Protein AF-A0A2I0TWF8-F1 (afdb_monomer_lite)

Foldseek 3Di:
DDDDDDFPPPDDDPDDDDDPDDPPPPPDDPPWDWDWDWPDDDPVDDIDTDQADPVRHNPV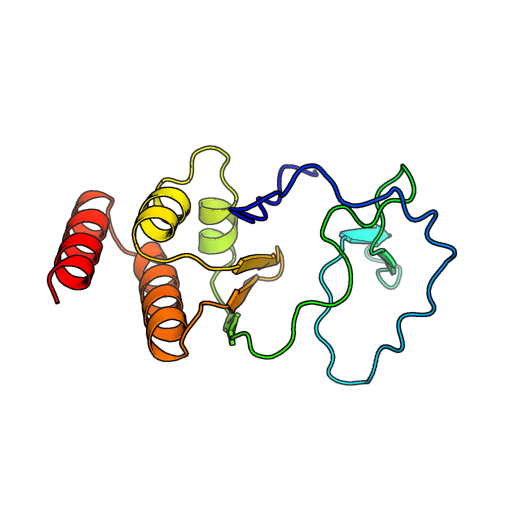TTTDDPPWDKDFADLVLLVLCRPPPNVLVVLLCVQFDKTWDGDNRRMIIIGGPDPVSRVLSVVLSRCVVPDDPVRSVVSSVVVSPD

pLDDT: mean 77.28, std 19.95, range [27.94, 94.31]

Radius of gyration: 17.05 Å; chains: 1; bounding box: 42×40×47 Å

Structure (mmCIF, N/CA/C/O backbone):
data_AF-A0A2I0TWF8-F1
#
_entry.id   AF-A0A2I0TWF8-F1
#
loop_
_atom_site.group_PDB
_atom_site.id
_atom_site.type_symbol
_atom_site.label_atom_id
_atom_site.label_alt_id
_atom_site.label_comp_id
_atom_site.label_asym_id
_atom_site.label_entity_id
_atom_site.label_seq_id
_atom_site.pdbx_PDB_ins_code
_atom_site.Cartn_x
_atom_site.Cartn_y
_atom_site.Cartn_z
_atom_site.occupancy
_atom_site.B_iso_or_equiv
_atom_site.auth_seq_id
_atom_site.auth_comp_id
_atom_site.auth_asym_id
_atom_site.auth_atom_id
_atom_site.pdbx_PDB_model_num
ATOM 1 N N . MET A 1 1 ? 14.240 6.436 -10.608 1.00 27.94 1 MET A N 1
ATOM 2 C CA . MET A 1 1 ? 12.998 7.103 -10.152 1.00 27.94 1 MET A CA 1
ATOM 3 C C . MET A 1 1 ? 12.548 6.470 -8.827 1.00 27.94 1 MET A C 1
ATOM 5 O O . MET A 1 1 ? 11.469 5.909 -8.738 1.00 27.94 1 MET A O 1
ATOM 9 N N . LEU A 1 2 ? 13.412 6.517 -7.804 1.00 32.84 2 LEU A N 1
ATOM 10 C CA . LEU A 1 2 ? 13.161 5.952 -6.473 1.00 32.84 2 LEU A CA 1
ATOM 11 C C . LEU A 1 2 ? 12.978 7.109 -5.501 1.00 32.84 2 LEU A C 1
ATOM 13 O O . LEU A 1 2 ? 13.949 7.808 -5.215 1.00 32.84 2 LEU A O 1
ATOM 17 N N . LYS A 1 3 ? 11.768 7.323 -4.985 1.00 28.75 3 LYS A N 1
ATOM 18 C CA . LYS A 1 3 ? 11.587 8.154 -3.793 1.00 28.75 3 LYS A CA 1
ATOM 19 C C . LYS A 1 3 ? 10.505 7.557 -2.893 1.00 28.75 3 LYS A C 1
ATOM 21 O O . LYS A 1 3 ? 9.326 7.660 -3.188 1.00 28.75 3 LYS A O 1
ATOM 26 N N . HIS A 1 4 ? 10.996 7.028 -1.772 1.00 32.69 4 HIS A N 1
ATOM 27 C CA . HIS A 1 4 ? 10.363 6.966 -0.455 1.00 32.69 4 HIS A CA 1
ATOM 28 C C . HIS A 1 4 ? 9.168 6.023 -0.274 1.00 32.69 4 HIS A C 1
ATOM 30 O O . HIS A 1 4 ? 8.012 6.414 -0.383 1.00 32.69 4 HIS A O 1
ATOM 36 N N . LEU A 1 5 ? 9.475 4.808 0.182 1.00 37.53 5 LEU A N 1
ATOM 37 C CA . LEU A 1 5 ? 8.578 4.026 1.025 1.00 37.53 5 LEU A CA 1
ATOM 38 C C . LEU A 1 5 ? 8.669 4.554 2.467 1.00 37.53 5 LEU A C 1
ATOM 40 O O . LEU A 1 5 ? 9.753 4.579 3.051 1.00 37.53 5 LEU A O 1
ATOM 44 N N . ARG A 1 6 ? 7.544 4.967 3.059 1.00 36.16 6 ARG A N 1
ATOM 45 C CA . ARG A 1 6 ? 7.424 5.117 4.517 1.00 36.16 6 ARG A CA 1
ATOM 46 C C . ARG A 1 6 ? 6.845 3.822 5.082 1.00 36.16 6 ARG A C 1
ATOM 48 O O . ARG A 1 6 ? 5.634 3.650 5.058 1.00 36.16 6 ARG A O 1
ATOM 55 N N . LEU A 1 7 ? 7.686 2.954 5.644 1.00 38.06 7 LEU A N 1
ATOM 56 C CA . LEU A 1 7 ? 7.224 2.062 6.710 1.00 38.06 7 LEU A CA 1
ATOM 57 C C . LEU A 1 7 ? 7.074 2.928 7.970 1.00 38.06 7 LEU A C 1
ATOM 59 O O . LEU A 1 7 ? 8.073 3.296 8.592 1.00 38.06 7 LEU A O 1
ATOM 63 N N . LEU A 1 8 ? 5.848 3.296 8.346 1.00 34.81 8 LEU A N 1
ATOM 64 C CA . LEU A 1 8 ? 5.579 3.878 9.665 1.00 34.81 8 LEU A CA 1
ATOM 65 C C . LEU A 1 8 ? 5.533 2.752 10.705 1.00 34.81 8 LEU A C 1
ATOM 67 O O . LEU A 1 8 ? 4.486 2.406 11.225 1.00 34.81 8 LEU A O 1
ATOM 71 N N . SER A 1 9 ? 6.691 2.167 11.008 1.00 33.25 9 SER A N 1
ATOM 72 C CA . SER A 1 9 ? 6.851 1.323 12.193 1.00 33.25 9 SER A CA 1
ATOM 73 C C . SER A 1 9 ? 7.068 2.244 13.395 1.00 33.25 9 SER A C 1
ATOM 75 O O . SER A 1 9 ? 8.205 2.605 13.710 1.00 33.25 9 SER A O 1
ATOM 77 N N . THR A 1 10 ? 6.001 2.673 14.068 1.00 35.47 10 THR A N 1
ATOM 78 C CA . THR A 1 10 ? 6.135 3.343 15.369 1.00 35.47 10 THR A CA 1
ATOM 79 C C . THR A 1 10 ? 6.547 2.318 16.422 1.00 35.47 10 THR A C 1
ATOM 81 O O . THR A 1 10 ? 5.738 1.493 16.833 1.00 35.47 10 THR A O 1
ATOM 84 N N . GLY A 1 11 ? 7.815 2.381 16.842 1.00 37.38 11 GLY A N 1
ATOM 85 C CA . GLY A 1 11 ? 8.346 1.655 18.000 1.00 37.38 11 GLY A CA 1
ATOM 86 C C . GLY A 1 11 ? 9.692 0.974 17.745 1.00 37.38 11 GLY A C 1
ATOM 87 O O . GLY A 1 11 ? 9.749 -0.240 17.588 1.00 37.38 11 GLY A O 1
ATOM 88 N N . ARG A 1 12 ? 10.802 1.731 17.727 1.00 37.72 12 ARG A N 1
ATOM 89 C CA . ARG A 1 12 ? 12.150 1.139 17.844 1.00 37.72 12 ARG A CA 1
ATOM 90 C C . ARG A 1 12 ? 12.560 1.091 19.312 1.00 37.72 12 ARG A C 1
ATOM 92 O O . ARG A 1 12 ? 12.745 2.135 19.927 1.00 37.72 12 ARG A O 1
ATOM 99 N N . ASN A 1 13 ? 12.760 -0.116 19.832 1.00 38.38 13 ASN A N 1
ATOM 100 C CA . ASN A 1 13 ? 13.520 -0.364 21.053 1.00 38.38 13 ASN A CA 1
ATOM 101 C C . ASN A 1 13 ? 15.030 -0.368 20.694 1.00 38.38 13 ASN A C 1
ATOM 103 O O . ASN A 1 13 ? 15.430 -1.166 19.842 1.00 38.38 13 ASN A O 1
ATOM 107 N N . PRO A 1 14 ? 15.874 0.517 21.259 1.00 36.03 14 PRO A N 1
ATOM 108 C CA . PRO A 1 14 ? 17.245 0.750 20.781 1.00 36.03 14 PRO A CA 1
ATOM 109 C C . PRO A 1 14 ? 18.301 -0.312 21.161 1.00 36.03 14 PRO A C 1
ATOM 111 O O . PRO A 1 14 ? 19.486 -0.072 20.947 1.00 36.03 14 PRO A O 1
ATOM 114 N N . LEU A 1 15 ? 17.919 -1.488 21.678 1.00 38.38 15 LEU A N 1
ATOM 115 C CA . LEU A 1 15 ? 18.864 -2.481 22.227 1.00 38.38 15 LEU A CA 1
ATOM 116 C C . LEU A 1 15 ? 18.890 -3.857 21.526 1.00 38.38 15 LEU A C 1
ATOM 118 O O . LEU A 1 15 ? 19.400 -4.821 22.091 1.00 38.38 15 LEU A O 1
ATOM 122 N N . ALA A 1 16 ? 18.392 -3.993 20.293 1.00 40.34 16 ALA A N 1
ATOM 123 C CA . ALA A 1 16 ? 18.504 -5.270 19.576 1.00 40.34 16 ALA A CA 1
ATOM 124 C C . ALA A 1 16 ? 19.922 -5.473 18.978 1.00 40.34 16 ALA A C 1
ATOM 126 O O . ALA A 1 16 ? 20.423 -4.585 18.280 1.00 40.34 16 ALA A O 1
ATOM 127 N N . PRO A 1 17 ? 20.584 -6.625 19.212 1.00 35.16 17 PRO A N 1
ATOM 128 C CA . PRO A 1 17 ? 21.956 -6.866 18.771 1.00 35.16 17 PRO A CA 1
ATOM 129 C C . PRO A 1 17 ? 22.063 -6.971 17.242 1.00 35.16 17 PRO A C 1
ATOM 131 O O . PRO A 1 17 ? 21.178 -7.505 16.570 1.00 35.16 17 PRO A O 1
ATOM 134 N N . ARG A 1 18 ? 23.189 -6.485 16.697 1.00 40.88 18 ARG A N 1
ATOM 135 C CA . ARG A 1 18 ? 23.564 -6.578 15.276 1.00 40.88 18 ARG A CA 1
ATOM 136 C C . ARG A 1 18 ? 23.670 -8.046 14.850 1.00 40.88 18 ARG A C 1
ATOM 138 O O . ARG A 1 18 ? 24.721 -8.661 15.005 1.00 40.88 18 ARG A O 1
ATOM 145 N N . ARG A 1 19 ? 22.606 -8.611 14.278 1.00 37.06 19 ARG A N 1
ATOM 146 C CA . ARG A 1 19 ? 22.703 -9.880 13.550 1.00 37.06 19 ARG A CA 1
ATOM 147 C C . ARG A 1 19 ? 23.339 -9.608 12.188 1.00 37.06 19 ARG A C 1
ATOM 149 O O . ARG A 1 19 ? 22.709 -9.009 11.322 1.00 37.06 19 ARG A O 1
ATOM 156 N N . GLN A 1 20 ? 24.585 -10.049 12.017 1.00 34.47 20 GLN A N 1
ATOM 157 C CA . GLN A 1 20 ? 25.111 -10.412 10.702 1.00 34.47 20 GLN A CA 1
ATOM 158 C C . GLN A 1 20 ? 24.145 -11.449 10.117 1.00 34.47 20 GLN A C 1
ATOM 160 O O . GLN A 1 20 ? 24.106 -12.589 10.573 1.00 34.47 20 GLN A O 1
ATOM 165 N N . GLN A 1 21 ? 23.292 -11.031 9.186 1.00 38.94 21 GLN A N 1
ATOM 166 C CA . GLN A 1 21 ? 22.448 -11.952 8.440 1.00 38.94 21 GLN A CA 1
ATOM 167 C C . GLN A 1 21 ? 23.289 -12.498 7.288 1.00 38.94 21 GLN A C 1
ATOM 169 O O . GLN A 1 21 ? 23.508 -11.832 6.280 1.00 38.94 21 GLN A O 1
ATOM 174 N N . THR A 1 22 ? 23.770 -13.728 7.466 1.00 32.06 22 THR A N 1
ATOM 175 C CA . THR A 1 22 ? 23.926 -14.691 6.370 1.00 32.06 22 THR A CA 1
ATOM 176 C C . THR A 1 22 ? 22.666 -14.669 5.490 1.00 32.06 22 THR A C 1
ATOM 178 O O . THR A 1 22 ? 21.601 -14.299 5.999 1.00 32.06 22 THR A O 1
ATOM 181 N N . PRO A 1 23 ? 22.730 -15.033 4.193 1.00 36.47 23 PRO A N 1
ATOM 182 C CA . PRO A 1 23 ? 21.537 -15.099 3.360 1.00 36.47 23 PRO A CA 1
ATOM 183 C C . PRO A 1 23 ? 20.633 -16.180 3.950 1.00 36.47 23 PRO A C 1
ATOM 185 O O . PRO A 1 23 ? 20.807 -17.371 3.704 1.00 36.47 23 PRO A O 1
ATOM 188 N N . ALA A 1 24 ? 19.707 -15.770 4.813 1.00 42.56 24 ALA A N 1
ATOM 189 C CA . ALA A 1 24 ? 18.637 -16.622 5.260 1.00 42.56 24 ALA A CA 1
ATOM 190 C C . ALA A 1 24 ? 17.884 -16.976 3.984 1.00 42.56 24 ALA A C 1
ATOM 192 O O . ALA A 1 24 ? 17.298 -16.097 3.353 1.00 42.56 24 ALA A O 1
ATOM 193 N N . GLN A 1 25 ? 17.960 -18.241 3.572 1.00 41.19 25 GLN A N 1
ATOM 194 C CA . GLN A 1 25 ? 16.988 -18.824 2.662 1.00 41.19 25 GLN A CA 1
ATOM 195 C C . GLN A 1 25 ? 15.632 -18.654 3.348 1.00 41.19 25 GLN A C 1
ATOM 197 O O . GLN A 1 25 ? 15.213 -19.472 4.162 1.00 41.19 25 GLN A O 1
ATOM 202 N N . THR A 1 26 ? 14.989 -17.513 3.121 1.00 56.66 26 THR A N 1
ATOM 203 C CA . THR A 1 26 ? 13.608 -17.291 3.513 1.00 56.66 26 THR A CA 1
ATOM 204 C C . THR A 1 26 ? 12.814 -18.324 2.740 1.00 56.66 26 THR A C 1
ATOM 206 O O . THR A 1 26 ? 12.758 -18.247 1.514 1.00 56.66 26 THR A O 1
ATOM 209 N N . ALA A 1 27 ? 12.292 -19.332 3.438 1.00 64.44 27 ALA A N 1
ATOM 210 C CA . ALA A 1 27 ? 11.438 -20.355 2.856 1.00 64.44 27 ALA A CA 1
ATOM 211 C C . ALA A 1 27 ? 10.141 -19.688 2.385 1.00 64.44 27 ALA A C 1
ATOM 213 O O . ALA A 1 27 ? 9.169 -19.599 3.128 1.00 64.44 27 ALA A O 1
ATOM 214 N N . GLN A 1 28 ? 10.185 -19.143 1.174 1.00 71.88 28 GLN A N 1
ATOM 215 C CA . GLN A 1 28 ? 9.045 -18.569 0.490 1.00 71.88 28 GLN A CA 1
ATOM 216 C C . GLN A 1 28 ? 8.198 -19.709 -0.060 1.00 71.88 28 GLN A C 1
ATOM 218 O O . GLN A 1 28 ? 8.715 -20.626 -0.699 1.00 71.88 28 GLN A O 1
ATOM 223 N N . GLN A 1 29 ? 6.895 -19.614 0.158 1.00 84.31 29 GLN A N 1
ATOM 224 C CA . GLN A 1 29 ? 5.919 -20.540 -0.382 1.00 84.31 29 GLN A CA 1
ATOM 225 C C . GLN A 1 29 ? 5.103 -19.881 -1.492 1.00 84.31 29 GLN A C 1
ATOM 227 O O . GLN A 1 29 ? 4.972 -18.655 -1.589 1.00 84.31 29 GLN A O 1
ATOM 232 N N . VAL A 1 30 ? 4.533 -20.715 -2.358 1.00 84.56 30 VAL A N 1
ATOM 233 C CA . VAL A 1 30 ? 3.564 -20.247 -3.350 1.00 84.56 30 VAL A CA 1
ATOM 234 C C . VAL A 1 30 ? 2.361 -19.662 -2.610 1.00 84.56 30 VAL A C 1
ATOM 236 O O . VAL A 1 30 ? 1.748 -20.336 -1.787 1.00 84.56 30 VAL A O 1
ATOM 239 N N . GLY A 1 31 ? 2.028 -18.407 -2.918 1.00 84.81 31 GLY A N 1
ATOM 240 C CA . GLY A 1 31 ? 0.955 -17.657 -2.258 1.00 84.81 31 GLY A CA 1
ATOM 241 C C . GLY A 1 31 ? 1.446 -16.560 -1.311 1.00 84.81 31 GLY A C 1
ATOM 242 O O . GLY A 1 31 ? 0.652 -15.695 -0.943 1.00 84.81 31 GLY A O 1
ATOM 243 N N . ASP A 1 32 ? 2.739 -16.536 -0.981 1.00 87.69 32 ASP A N 1
ATOM 244 C CA . ASP A 1 32 ? 3.308 -15.482 -0.145 1.00 87.69 32 ASP A CA 1
ATOM 245 C C . ASP A 1 32 ? 3.321 -14.117 -0.847 1.00 87.69 32 ASP A C 1
ATOM 247 O O . ASP A 1 32 ? 3.507 -13.994 -2.063 1.00 87.69 32 ASP A O 1
ATOM 251 N N . LEU A 1 33 ? 3.165 -13.062 -0.047 1.00 88.56 33 LEU A N 1
ATOM 252 C CA . LEU A 1 33 ? 3.259 -11.682 -0.504 1.00 88.56 33 LEU A CA 1
ATOM 253 C C . LEU A 1 33 ? 4.673 -11.147 -0.307 1.00 88.56 33 LEU A C 1
ATOM 255 O O . LEU A 1 33 ? 5.249 -11.259 0.773 1.00 88.56 33 LEU A O 1
ATOM 259 N N . ILE A 1 34 ? 5.210 -10.509 -1.345 1.00 89.75 34 ILE A N 1
ATOM 260 C CA . ILE A 1 34 ? 6.562 -9.950 -1.336 1.00 89.75 34 ILE A CA 1
ATOM 261 C C . ILE A 1 34 ? 6.522 -8.471 -1.665 1.00 89.75 34 ILE A C 1
ATOM 263 O O . ILE A 1 34 ? 5.875 -8.036 -2.620 1.00 89.75 34 ILE A O 1
ATOM 267 N N . TYR A 1 35 ? 7.275 -7.711 -0.880 1.00 90.06 35 TYR A N 1
ATOM 268 C CA . TYR A 1 35 ? 7.600 -6.330 -1.157 1.00 90.06 35 TYR A CA 1
ATOM 269 C C . TYR A 1 35 ? 9.053 -6.228 -1.625 1.00 90.06 35 TYR A C 1
ATOM 271 O O . TYR A 1 35 ? 9.976 -6.635 -0.925 1.00 90.06 35 TYR A O 1
ATOM 279 N N . GLY A 1 36 ? 9.263 -5.667 -2.812 1.00 90.06 36 GLY A N 1
ATOM 280 C CA . GLY A 1 36 ? 10.586 -5.530 -3.407 1.00 90.06 36 GLY A CA 1
ATOM 281 C C . GLY A 1 36 ? 10.606 -4.477 -4.505 1.00 90.06 36 GLY A C 1
ATOM 282 O O . GLY A 1 36 ? 9.591 -3.842 -4.807 1.00 90.06 36 GLY A O 1
ATOM 283 N N . GLN A 1 37 ? 11.777 -4.301 -5.104 1.00 89.19 37 GLN A N 1
ATOM 284 C CA . GLN A 1 37 ? 12.004 -3.366 -6.201 1.00 89.19 37 GLN A CA 1
ATOM 285 C C . GLN A 1 37 ? 12.465 -4.111 -7.449 1.00 89.19 37 GLN A C 1
ATOM 287 O O . GLN A 1 37 ? 13.131 -5.139 -7.353 1.00 89.19 37 GLN A O 1
ATOM 292 N N . PHE A 1 38 ? 12.141 -3.581 -8.625 1.00 87.81 38 PHE A N 1
ATOM 293 C CA . PHE A 1 38 ? 12.683 -4.122 -9.866 1.00 87.81 38 PHE A CA 1
ATOM 294 C C . PHE A 1 38 ? 14.163 -3.764 -9.994 1.00 87.81 38 PHE A C 1
ATOM 296 O O . PHE A 1 38 ? 14.536 -2.597 -9.858 1.00 87.81 38 PHE A O 1
ATOM 303 N N . LEU A 1 39 ? 14.982 -4.778 -10.261 1.00 86.44 39 LEU A N 1
ATOM 304 C CA . LEU A 1 39 ? 16.379 -4.629 -10.650 1.00 86.44 39 LEU A CA 1
ATOM 305 C C . LEU A 1 39 ? 16.478 -4.390 -12.160 1.00 86.44 39 LEU A C 1
ATOM 307 O O . LEU A 1 39 ? 17.166 -3.469 -12.596 1.00 86.44 39 LEU A O 1
ATOM 311 N N . VAL A 1 40 ? 15.732 -5.177 -12.939 1.00 85.00 40 VAL A N 1
ATOM 312 C CA . VAL A 1 40 ? 15.655 -5.086 -14.401 1.00 85.00 40 VAL A CA 1
ATOM 313 C C . VAL A 1 40 ? 14.188 -4.993 -14.809 1.00 85.00 40 VAL A C 1
ATOM 315 O O . VAL A 1 40 ? 13.355 -5.755 -14.327 1.00 85.00 40 VAL A O 1
ATOM 318 N N . ALA A 1 41 ? 13.855 -4.034 -15.676 1.00 84.75 41 ALA A N 1
ATOM 319 C CA . ALA A 1 41 ? 12.500 -3.836 -16.193 1.00 84.75 41 ALA A CA 1
ATOM 320 C C . ALA A 1 41 ? 12.551 -3.232 -17.607 1.00 84.75 41 ALA A C 1
ATOM 322 O O . ALA A 1 41 ? 12.212 -2.066 -17.819 1.00 84.75 41 ALA A O 1
ATOM 323 N N . ASN A 1 42 ? 13.022 -4.032 -18.565 1.00 88.75 42 ASN A N 1
ATOM 324 C CA . ASN A 1 42 ? 13.096 -3.664 -19.980 1.00 88.75 42 ASN A CA 1
ATOM 325 C C . ASN A 1 42 ? 11.932 -4.296 -20.754 1.00 88.75 42 ASN A C 1
ATOM 327 O O . ASN A 1 42 ? 11.374 -5.297 -20.325 1.00 88.75 42 ASN A O 1
ATOM 331 N N . LYS A 1 43 ? 11.549 -3.714 -21.897 1.00 90.25 43 LYS A N 1
ATOM 332 C CA . LYS A 1 43 ? 10.410 -4.213 -22.693 1.00 90.25 43 LYS A CA 1
ATOM 333 C C . LYS A 1 43 ? 10.692 -5.556 -23.369 1.00 90.25 43 LYS A C 1
ATOM 335 O O . LYS A 1 43 ? 9.761 -6.314 -23.605 1.00 90.25 43 LYS A O 1
ATOM 340 N N . ASP A 1 44 ? 11.963 -5.822 -23.650 1.00 93.31 44 ASP A N 1
ATOM 341 C CA . ASP A 1 44 ? 12.424 -6.985 -24.412 1.00 93.31 44 ASP A CA 1
ATOM 342 C C . ASP A 1 44 ? 12.930 -8.125 -23.508 1.00 93.31 44 ASP A C 1
ATOM 344 O O . ASP A 1 44 ? 13.538 -9.078 -23.988 1.00 93.31 44 ASP A O 1
ATOM 348 N N . MET A 1 45 ? 12.729 -8.015 -22.190 1.00 90.38 45 MET A N 1
ATOM 349 C CA . MET A 1 45 ? 13.219 -8.975 -21.201 1.00 90.38 45 MET A CA 1
ATOM 350 C C . MET A 1 45 ? 12.207 -9.149 -20.068 1.00 90.38 45 MET A C 1
ATOM 352 O O . MET A 1 45 ? 11.493 -8.212 -19.708 1.00 90.38 45 MET A O 1
ATOM 356 N N . GLU A 1 46 ? 12.165 -10.345 -19.484 1.00 86.50 46 GLU A N 1
ATOM 357 C CA . GLU A 1 46 ? 11.375 -10.590 -18.281 1.00 86.50 46 GLU A CA 1
ATOM 358 C C . GLU A 1 46 ? 11.903 -9.746 -17.108 1.00 86.50 46 GLU A C 1
ATOM 360 O O . GLU A 1 46 ? 13.114 -9.632 -16.914 1.00 86.50 46 GLU A O 1
ATOM 365 N N . PRO A 1 47 ? 11.020 -9.099 -16.332 1.00 90.00 47 PRO A N 1
ATOM 366 C CA . PRO A 1 47 ? 11.455 -8.221 -15.262 1.00 90.00 47 PRO A CA 1
ATOM 367 C C . PRO A 1 47 ? 11.972 -9.020 -14.060 1.00 90.00 47 PRO A C 1
ATOM 369 O O . PRO A 1 47 ? 11.334 -9.964 -13.597 1.00 90.00 47 PRO A O 1
ATOM 372 N N . GLU A 1 48 ? 13.084 -8.569 -13.488 1.00 85.50 48 GLU A N 1
ATOM 373 C CA . GLU A 1 48 ? 13.703 -9.175 -12.308 1.00 85.50 48 GLU A CA 1
ATOM 374 C C . GLU A 1 48 ? 13.493 -8.290 -11.082 1.00 85.50 48 GLU A C 1
ATOM 376 O O . GLU A 1 48 ? 13.655 -7.066 -11.149 1.00 85.50 48 GLU A O 1
ATOM 381 N N . MET A 1 49 ? 13.166 -8.895 -9.938 1.00 87.19 49 MET A N 1
ATOM 382 C CA . MET A 1 49 ? 12.937 -8.180 -8.682 1.00 87.19 49 MET A CA 1
ATOM 383 C C . MET A 1 49 ? 13.908 -8.604 -7.584 1.00 87.19 49 MET A C 1
ATOM 385 O O . MET A 1 49 ? 14.310 -9.759 -7.486 1.00 87.19 49 MET A O 1
ATOM 389 N N . VAL A 1 50 ? 14.246 -7.652 -6.720 1.00 89.56 50 VAL A N 1
ATOM 390 C CA . VAL A 1 50 ? 15.185 -7.826 -5.616 1.00 89.56 50 VAL A CA 1
ATOM 391 C C . VAL A 1 50 ? 14.596 -7.268 -4.318 1.00 89.56 50 VAL A C 1
ATOM 393 O O . VAL A 1 50 ? 13.880 -6.263 -4.321 1.00 89.56 50 VAL A O 1
ATOM 396 N N . CYS A 1 51 ? 14.899 -7.928 -3.197 1.00 87.19 51 CYS A N 1
ATOM 397 C CA . CYS A 1 51 ? 14.434 -7.559 -1.851 1.00 87.19 51 CYS A CA 1
ATOM 398 C C . CYS A 1 51 ? 15.554 -6.994 -0.961 1.00 87.19 51 CYS A C 1
ATOM 400 O O . CYS A 1 51 ? 15.477 -7.058 0.264 1.00 87.19 51 CYS A O 1
ATOM 402 N N . ILE A 1 52 ? 16.614 -6.474 -1.575 1.00 87.12 52 ILE A N 1
ATOM 403 C CA . ILE A 1 52 ? 17.749 -5.849 -0.897 1.00 87.12 52 ILE A CA 1
ATOM 404 C C . ILE A 1 52 ? 18.099 -4.532 -1.583 1.00 87.12 52 ILE A C 1
ATOM 406 O O . ILE A 1 52 ? 17.908 -4.357 -2.789 1.00 87.12 52 ILE A O 1
ATOM 410 N N . ASP A 1 53 ? 18.584 -3.589 -0.786 1.00 82.94 53 ASP A N 1
ATOM 411 C CA . ASP A 1 53 ? 19.175 -2.357 -1.274 1.00 82.94 53 ASP A CA 1
ATOM 412 C C . ASP A 1 53 ? 20.604 -2.599 -1.791 1.00 82.94 53 ASP A C 1
ATOM 414 O O . ASP A 1 53 ? 21.186 -3.674 -1.628 1.00 82.94 53 ASP A O 1
ATOM 418 N N . SER A 1 54 ? 21.202 -1.576 -2.400 1.00 83.06 54 SER A N 1
ATOM 419 C CA . SER A 1 54 ? 22.579 -1.638 -2.908 1.00 83.06 54 SER A CA 1
ATOM 420 C C . SER A 1 54 ? 23.642 -1.814 -1.815 1.00 83.06 54 SER A C 1
ATOM 422 O O . SER A 1 54 ? 24.788 -2.113 -2.130 1.00 83.06 54 SER A O 1
ATOM 424 N N . SER A 1 55 ? 23.282 -1.633 -0.539 1.00 84.00 55 SER A N 1
ATOM 425 C CA . SER A 1 55 ? 24.145 -1.914 0.615 1.00 84.00 55 SER A CA 1
ATOM 426 C C . SER A 1 55 ? 23.990 -3.345 1.147 1.00 84.00 55 SER A C 1
ATOM 428 O O . SER A 1 55 ? 24.585 -3.681 2.169 1.00 84.00 55 SER A O 1
ATOM 430 N N . GLY A 1 56 ? 23.188 -4.181 0.477 1.00 79.06 56 GLY A N 1
ATOM 431 C CA . GLY A 1 56 ? 22.923 -5.563 0.868 1.00 79.06 56 GLY A CA 1
ATOM 432 C C . GLY A 1 56 ? 21.948 -5.708 2.039 1.00 79.06 56 GLY A C 1
ATOM 433 O O . GLY A 1 56 ? 21.862 -6.782 2.628 1.00 79.06 56 GLY A O 1
ATOM 434 N N . ARG A 1 57 ? 21.219 -4.648 2.412 1.00 81.38 57 ARG A N 1
ATOM 435 C CA . ARG A 1 57 ? 20.235 -4.679 3.505 1.00 81.38 57 ARG A CA 1
ATOM 436 C C . ARG A 1 57 ? 18.825 -4.775 2.947 1.00 81.38 57 ARG A C 1
ATOM 438 O O . ARG A 1 57 ? 18.510 -4.155 1.938 1.00 81.38 57 ARG A O 1
ATOM 445 N N . SER A 1 58 ? 17.943 -5.487 3.641 1.00 78.12 58 SER A N 1
ATOM 446 C CA . SER A 1 58 ? 16.544 -5.612 3.220 1.00 78.12 58 SER A CA 1
ATOM 447 C C . SER A 1 58 ? 15.782 -4.286 3.278 1.00 78.12 58 SER A C 1
ATOM 449 O O . SER A 1 58 ? 14.894 -4.061 2.470 1.00 78.12 58 SER A O 1
ATOM 451 N N . SER A 1 59 ? 16.129 -3.368 4.190 1.00 81.06 59 SER A N 1
ATOM 452 C CA . SER A 1 59 ? 15.559 -2.007 4.260 1.00 81.06 59 SER A CA 1
ATOM 453 C C . SER A 1 59 ? 14.016 -1.954 4.189 1.00 81.06 59 SER A C 1
ATOM 455 O O . SER A 1 59 ? 13.440 -1.021 3.634 1.00 81.06 59 SER A O 1
ATOM 457 N N . GLY A 1 60 ? 13.339 -2.950 4.777 1.00 78.88 60 GLY A N 1
ATOM 458 C CA . GLY A 1 60 ? 11.872 -3.079 4.774 1.00 78.88 60 GLY A CA 1
ATOM 459 C C . GLY A 1 60 ? 11.285 -3.869 3.594 1.00 78.88 60 GLY A C 1
ATOM 460 O O . GLY A 1 60 ? 10.068 -3.962 3.488 1.00 78.88 60 GLY A O 1
ATOM 461 N N . MET A 1 61 ? 12.127 -4.430 2.723 1.00 84.25 61 MET A N 1
ATOM 462 C CA . MET A 1 61 ? 11.773 -5.371 1.654 1.00 84.25 61 MET A CA 1
ATOM 463 C C . MET A 1 61 ? 11.857 -6.829 2.116 1.00 84.25 61 MET A C 1
ATOM 465 O O . MET A 1 61 ? 12.485 -7.142 3.129 1.00 84.25 61 MET A O 1
ATOM 469 N N . GLY A 1 62 ? 11.223 -7.719 1.354 1.00 86.06 62 GLY A N 1
ATOM 470 C CA . GLY A 1 62 ? 11.114 -9.147 1.629 1.00 86.06 62 GLY A CA 1
ATOM 471 C C . GLY A 1 62 ? 9.663 -9.598 1.761 1.00 86.06 62 GLY A C 1
ATOM 472 O O . GLY A 1 62 ? 8.753 -9.002 1.181 1.00 86.06 62 GLY A O 1
ATOM 473 N N . LEU A 1 63 ? 9.457 -10.670 2.523 1.00 87.31 63 LEU A N 1
ATOM 474 C CA . LEU A 1 63 ? 8.127 -11.193 2.821 1.00 87.31 63 LEU A CA 1
ATOM 475 C C . LEU A 1 63 ? 7.308 -10.161 3.601 1.00 87.31 63 LEU A C 1
ATOM 477 O O . LEU A 1 63 ? 7.756 -9.615 4.611 1.00 87.31 63 LEU A O 1
ATOM 481 N N . ILE A 1 64 ? 6.097 -9.911 3.120 1.00 85.38 64 ILE A N 1
ATOM 482 C CA . ILE A 1 64 ? 5.104 -9.100 3.814 1.00 85.38 64 ILE A CA 1
ATOM 483 C C . ILE A 1 64 ? 4.479 -9.965 4.915 1.00 85.38 64 ILE A C 1
ATOM 485 O O . ILE A 1 64 ? 4.271 -11.164 4.730 1.00 85.38 64 ILE A O 1
ATOM 489 N N . GLY A 1 65 ? 4.218 -9.363 6.079 1.00 77.31 65 GLY A N 1
ATOM 490 C CA . GLY A 1 65 ? 3.711 -10.074 7.251 1.00 77.31 65 GLY A CA 1
ATOM 491 C C . GLY A 1 65 ? 2.415 -10.850 6.989 1.00 77.31 65 GLY A C 1
ATOM 492 O O . GLY A 1 65 ? 1.595 -10.481 6.148 1.00 77.31 65 GLY A O 1
ATOM 493 N N . GLN A 1 66 ? 2.216 -11.918 7.760 1.00 78.69 66 GLN A N 1
ATOM 494 C CA . GLN A 1 66 ? 0.966 -12.682 7.770 1.00 78.69 66 GLN A CA 1
ATOM 495 C C . GLN A 1 66 ? -0.170 -11.848 8.396 1.00 78.69 66 GLN A C 1
ATOM 497 O O . GLN A 1 66 ? 0.091 -10.913 9.163 1.00 78.69 66 GLN A O 1
ATOM 502 N N . ASP A 1 67 ? -1.423 -12.175 8.073 1.00 84.56 67 ASP A N 1
ATOM 503 C CA . ASP A 1 67 ? -2.643 -11.575 8.650 1.00 84.56 67 ASP A CA 1
ATOM 504 C C . ASP A 1 67 ? -2.863 -10.076 8.382 1.00 84.56 67 ASP A C 1
ATOM 506 O O . ASP A 1 67 ? -3.419 -9.356 9.212 1.00 84.56 67 ASP A O 1
ATOM 510 N N . GLY A 1 68 ? -2.421 -9.579 7.227 1.00 88.19 68 GLY A N 1
ATOM 511 C CA . GLY A 1 68 ? -2.837 -8.265 6.732 1.00 88.19 68 GLY A CA 1
ATOM 512 C C . GLY A 1 68 ? -3.841 -8.360 5.588 1.00 88.19 68 GLY A C 1
ATOM 513 O O . GLY A 1 68 ? -4.091 -9.427 5.030 1.00 88.19 68 GLY A O 1
ATOM 514 N N . PHE A 1 69 ? -4.410 -7.219 5.224 1.00 93.38 69 PHE A N 1
ATOM 515 C CA . PHE A 1 69 ? -5.387 -7.092 4.156 1.00 93.38 69 PHE A CA 1
ATOM 516 C C . PHE A 1 69 ? -4.742 -6.485 2.911 1.00 93.38 69 PHE A C 1
ATOM 518 O O . PHE A 1 69 ? -4.189 -5.386 2.967 1.00 93.38 69 PHE A O 1
ATOM 525 N N . LEU A 1 70 ? -4.818 -7.200 1.786 1.00 92.75 70 LEU A N 1
ATOM 526 C CA . LEU A 1 70 ? -4.328 -6.745 0.487 1.00 92.75 70 LEU A CA 1
ATOM 527 C C . LEU A 1 70 ? -5.508 -6.330 -0.394 1.00 92.75 70 LEU A C 1
ATOM 529 O O . LEU A 1 70 ? -6.390 -7.140 -0.666 1.00 92.75 70 LEU A O 1
ATOM 533 N N . PHE A 1 71 ? -5.484 -5.102 -0.901 1.00 94.31 71 PHE A N 1
ATOM 534 C CA . PHE A 1 71 ? -6.523 -4.581 -1.788 1.00 94.31 71 PHE A CA 1
ATOM 535 C C . PHE A 1 71 ? -5.937 -3.774 -2.943 1.00 94.31 71 PHE A C 1
ATOM 537 O O . PHE A 1 71 ? -4.763 -3.383 -2.941 1.00 94.31 71 PHE A O 1
ATOM 544 N N . LYS A 1 72 ? -6.755 -3.587 -3.980 1.00 93.88 72 LYS A N 1
ATOM 545 C CA . LYS A 1 72 ? -6.379 -2.875 -5.199 1.00 93.88 72 LYS A CA 1
ATOM 546 C C . LYS A 1 72 ? -6.976 -1.477 -5.179 1.00 93.88 72 LYS A C 1
ATOM 548 O O . LYS A 1 72 ? -8.159 -1.315 -4.922 1.00 93.88 72 LYS A O 1
ATOM 553 N N . VAL A 1 73 ? -6.168 -0.498 -5.557 1.00 92.88 73 VAL A N 1
ATOM 554 C CA . VAL A 1 73 ? -6.569 0.901 -5.711 1.00 92.88 73 VAL A CA 1
ATOM 555 C C . VAL A 1 73 ? -6.123 1.453 -7.062 1.00 92.88 73 VAL A C 1
ATOM 557 O O . VAL A 1 73 ? -5.370 0.811 -7.805 1.00 92.88 73 VAL A O 1
ATOM 560 N N . SER A 1 74 ? -6.553 2.672 -7.385 1.00 93.25 74 SER A N 1
ATOM 561 C CA . SER A 1 74 ? -6.043 3.372 -8.557 1.00 93.25 74 SER A CA 1
ATOM 562 C C . SER A 1 74 ? -4.562 3.747 -8.400 1.00 93.25 74 SER A C 1
ATOM 564 O O . SER A 1 74 ? -4.050 4.023 -7.310 1.00 93.25 74 SER A O 1
ATOM 566 N N . LEU A 1 75 ? -3.847 3.816 -9.527 1.00 91.50 75 LEU A N 1
ATOM 567 C CA . LEU A 1 75 ? -2.457 4.287 -9.540 1.00 91.50 75 LEU A CA 1
ATOM 568 C C . LEU A 1 75 ? -2.347 5.768 -9.143 1.00 91.50 75 LEU A C 1
ATOM 570 O O . LEU A 1 75 ? -1.305 6.198 -8.645 1.00 91.50 75 LEU A O 1
ATOM 574 N N . GLY A 1 76 ? -3.412 6.548 -9.361 1.00 91.00 76 GLY A N 1
ATOM 575 C CA . GLY A 1 76 ? -3.497 7.944 -8.936 1.00 91.00 76 GLY A CA 1
ATOM 576 C C . GLY A 1 76 ? -3.455 8.064 -7.415 1.00 91.00 76 GLY A C 1
ATOM 577 O O . GLY A 1 76 ? -2.656 8.841 -6.883 1.00 91.00 76 GLY A O 1
ATOM 578 N N . LEU A 1 77 ? -4.229 7.227 -6.717 1.00 90.38 77 LEU A N 1
ATOM 579 C CA . LEU A 1 77 ? -4.233 7.183 -5.260 1.00 90.38 77 LEU A CA 1
ATOM 580 C C . LEU A 1 77 ? -2.865 6.771 -4.700 1.00 90.38 77 LEU A C 1
ATOM 582 O O . LEU A 1 77 ? -2.349 7.457 -3.821 1.00 90.38 77 LEU A O 1
ATOM 586 N N . ILE A 1 78 ? -2.218 5.733 -5.249 1.00 92.12 78 ILE A N 1
ATOM 587 C CA . ILE A 1 78 ? -0.866 5.325 -4.810 1.00 92.12 78 ILE A CA 1
ATOM 588 C C . ILE A 1 78 ? 0.132 6.483 -4.901 1.00 92.12 78 ILE A C 1
ATOM 590 O O . ILE A 1 78 ? 0.871 6.744 -3.952 1.00 92.12 78 ILE A O 1
ATOM 594 N N . ARG A 1 79 ? 0.143 7.213 -6.023 1.00 90.44 79 ARG A N 1
ATOM 595 C CA . ARG A 1 79 ? 1.043 8.362 -6.215 1.00 90.44 79 ARG A CA 1
ATOM 596 C C . ARG A 1 79 ? 0.755 9.486 -5.217 1.00 90.44 79 ARG A C 1
ATOM 598 O O . ARG A 1 79 ? 1.694 10.101 -4.716 1.00 90.44 79 ARG A O 1
ATOM 605 N N . LYS A 1 80 ? -0.523 9.729 -4.900 1.00 88.44 80 LYS A N 1
ATOM 606 C CA . LYS A 1 80 ? -0.957 10.699 -3.878 1.00 88.44 80 LYS A CA 1
ATOM 607 C C . LYS A 1 80 ? -0.513 10.275 -2.473 1.00 88.44 80 LYS A C 1
ATOM 609 O O . LYS A 1 80 ? -0.067 11.119 -1.700 1.00 88.44 80 LYS A O 1
ATOM 614 N N . LEU A 1 81 ? -0.591 8.982 -2.151 1.00 88.81 81 LEU A N 1
ATOM 615 C CA . LEU A 1 81 ? -0.171 8.419 -0.863 1.00 88.81 81 LEU A CA 1
ATOM 616 C C . LEU A 1 81 ? 1.355 8.425 -0.683 1.00 88.81 81 LEU A C 1
ATOM 618 O O . LEU A 1 81 ? 1.843 8.745 0.397 1.00 88.81 81 LEU A O 1
ATOM 622 N N . LEU A 1 82 ? 2.116 8.145 -1.744 1.00 88.06 82 LEU A N 1
ATOM 623 C CA . LEU A 1 82 ? 3.585 8.183 -1.731 1.00 88.06 82 LEU A CA 1
ATOM 624 C C . LEU A 1 82 ? 4.170 9.605 -1.783 1.00 88.06 82 LEU A C 1
ATOM 626 O O . LEU A 1 82 ? 5.386 9.781 -1.680 1.00 88.06 82 LEU A O 1
ATOM 630 N N . ALA A 1 83 ? 3.336 10.638 -1.929 1.00 87.12 83 ALA A N 1
ATOM 631 C CA . ALA A 1 83 ? 3.804 12.015 -1.916 1.00 87.12 83 ALA A CA 1
ATOM 632 C C . ALA A 1 83 ? 4.470 12.353 -0.561 1.00 87.12 83 ALA A C 1
ATOM 634 O O . ALA A 1 83 ? 3.935 12.022 0.501 1.00 87.12 83 ALA A O 1
ATOM 635 N N . PRO A 1 84 ? 5.611 13.072 -0.548 1.00 78.06 84 PRO A N 1
ATOM 636 C CA . PRO A 1 84 ? 6.418 13.291 0.661 1.00 78.06 84 PRO A CA 1
ATOM 637 C C . PRO A 1 84 ? 5.692 14.044 1.791 1.00 78.06 84 PRO A C 1
ATOM 639 O O . PRO A 1 84 ? 6.126 13.979 2.945 1.00 78.06 84 PRO A O 1
ATOM 642 N N . LYS A 1 85 ? 4.583 14.721 1.469 1.00 76.38 85 LYS A N 1
ATOM 643 C CA . LYS A 1 85 ? 3.703 15.460 2.386 1.00 76.38 85 LYS A CA 1
ATOM 644 C C . LYS A 1 85 ? 2.253 14.962 2.316 1.00 76.38 85 LYS A C 1
ATOM 646 O O . LYS A 1 85 ? 1.324 15.760 2.294 1.00 76.38 85 LYS A O 1
ATOM 651 N N . CYS A 1 86 ? 2.047 13.650 2.216 1.00 80.81 86 CYS A N 1
ATOM 652 C CA . CYS A 1 86 ? 0.700 13.098 2.260 1.00 80.81 86 CYS A CA 1
ATOM 653 C C . CYS A 1 86 ? 0.117 13.204 3.679 1.00 80.81 86 CYS A C 1
ATOM 655 O O . CYS A 1 86 ? 0.526 12.479 4.586 1.00 80.81 86 CYS A O 1
ATOM 657 N N . GLU A 1 87 ? -0.847 14.104 3.860 1.00 84.81 87 GLU A N 1
ATOM 658 C CA . GLU A 1 87 ? -1.578 14.279 5.121 1.00 84.81 87 GLU A CA 1
ATOM 659 C C . GLU A 1 87 ? -2.405 13.038 5.483 1.00 84.81 87 GLU A C 1
ATOM 661 O O . GLU A 1 87 ? -2.527 12.713 6.655 1.00 84.81 87 GLU A O 1
ATOM 666 N N . ILE A 1 88 ? -2.904 12.294 4.486 1.00 85.19 88 ILE A N 1
ATOM 667 C CA . ILE A 1 88 ? -3.793 11.133 4.682 1.00 85.19 88 ILE A CA 1
ATOM 668 C C . ILE A 1 88 ? -3.146 10.095 5.605 1.00 85.19 88 ILE A C 1
ATOM 670 O O . ILE A 1 88 ? -3.750 9.652 6.576 1.00 85.19 88 ILE A O 1
ATOM 674 N N . ILE A 1 89 ? -1.895 9.722 5.320 1.00 85.62 89 ILE A N 1
ATOM 675 C CA . ILE A 1 89 ? -1.178 8.709 6.103 1.00 85.62 89 ILE A CA 1
ATOM 676 C C . ILE A 1 89 ? -0.874 9.235 7.511 1.00 85.62 89 ILE A C 1
ATOM 678 O O . ILE A 1 89 ? -0.940 8.479 8.477 1.00 85.62 89 ILE A O 1
ATOM 682 N N . GLN A 1 90 ? -0.552 10.526 7.636 1.00 85.44 90 GLN A N 1
ATOM 683 C CA . GLN A 1 90 ? -0.268 11.145 8.931 1.00 85.44 90 GLN A CA 1
ATOM 684 C C . GLN A 1 90 ? -1.514 11.170 9.818 1.00 85.44 90 GLN A C 1
ATOM 686 O O . GLN A 1 90 ? -1.438 10.763 10.973 1.00 85.44 90 GLN A O 1
ATOM 691 N N . GLU A 1 91 ? -2.654 11.587 9.272 1.00 84.56 91 GLU A N 1
ATOM 692 C CA . GLU A 1 91 ? -3.931 11.609 9.983 1.00 84.56 91 GLU A CA 1
ATOM 693 C C . GLU A 1 91 ? -4.368 10.188 10.378 1.00 84.56 91 GLU A C 1
ATOM 695 O O . GLU A 1 91 ? -4.727 9.955 11.529 1.00 84.56 91 GLU A O 1
ATOM 700 N N . LEU A 1 92 ? -4.240 9.207 9.475 1.00 85.38 92 LEU A N 1
ATOM 701 C CA . LEU A 1 92 ? -4.514 7.801 9.792 1.00 85.38 92 LEU A CA 1
ATOM 702 C C . LEU A 1 92 ? -3.626 7.283 10.927 1.00 85.38 92 LEU A C 1
ATOM 704 O O . LEU A 1 92 ? -4.114 6.594 11.821 1.00 85.38 92 LEU A O 1
ATOM 708 N N . SER A 1 93 ? -2.331 7.618 10.911 1.00 86.12 93 SER A N 1
ATOM 709 C CA . SER A 1 93 ? -1.372 7.149 11.923 1.00 86.12 93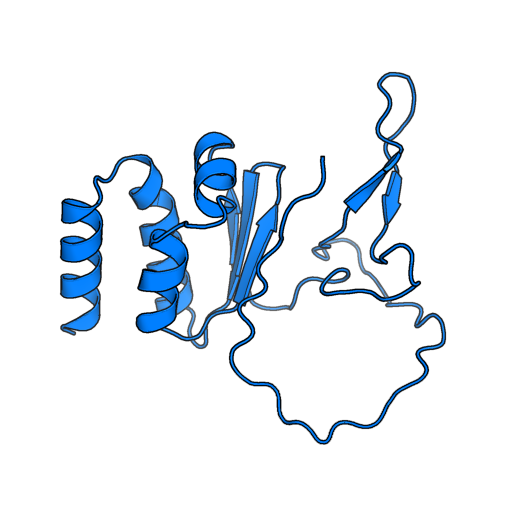 SER A CA 1
ATOM 710 C C . SER A 1 93 ? -1.643 7.690 13.330 1.00 86.12 93 SER A C 1
ATOM 712 O O . SER A 1 93 ? -1.147 7.125 14.300 1.00 86.12 93 SER A O 1
ATOM 714 N N . GLN A 1 94 ? -2.432 8.763 13.447 1.00 85.56 94 GLN A N 1
ATOM 715 C CA . GLN A 1 94 ? -2.874 9.306 14.734 1.00 85.56 94 GLN A CA 1
ATOM 716 C C . GLN A 1 94 ? -4.074 8.544 15.312 1.00 85.56 94 GLN A C 1
ATOM 718 O O . GLN A 1 94 ? -4.274 8.580 16.522 1.00 85.56 94 GLN A O 1
ATOM 723 N N . LEU A 1 95 ? -4.861 7.861 14.473 1.00 83.38 95 LEU A N 1
ATOM 724 C CA . LEU A 1 95 ? -6.052 7.124 14.905 1.00 83.38 95 LEU A CA 1
ATOM 725 C C . LEU A 1 95 ? -5.691 5.756 15.478 1.00 83.38 95 LEU A C 1
ATOM 727 O O . LEU A 1 95 ? -6.057 5.431 16.605 1.00 83.38 95 LEU A O 1
ATOM 731 N N . TYR A 1 96 ? -4.963 4.953 14.701 1.00 83.69 96 TYR A N 1
ATOM 732 C CA . TYR A 1 96 ? -4.582 3.600 15.091 1.00 83.69 96 TYR A CA 1
ATOM 733 C C . TYR A 1 96 ? -3.127 3.317 14.713 1.00 83.69 96 TYR A C 1
ATOM 735 O O . TYR A 1 96 ? -2.659 3.791 13.678 1.00 83.69 96 TYR A O 1
ATOM 743 N N . PRO A 1 97 ? -2.407 2.499 15.497 1.00 88.31 97 PRO A N 1
ATOM 744 C CA . PRO A 1 97 ? -1.154 1.918 15.043 1.00 88.31 97 PRO A CA 1
ATOM 745 C C . PRO A 1 97 ? -1.439 0.862 13.964 1.00 88.31 97 PRO A C 1
ATOM 747 O O . PRO A 1 97 ? -2.222 -0.068 14.181 1.00 88.31 97 PRO A O 1
ATOM 750 N N . PHE A 1 98 ? -0.793 0.992 12.807 1.00 89.44 98 PHE A N 1
ATOM 751 C CA . PHE A 1 98 ? -0.885 0.033 11.707 1.00 89.44 98 PHE A CA 1
ATOM 752 C C . PHE A 1 98 ? 0.422 -0.042 10.917 1.00 89.44 98 PHE A C 1
ATOM 754 O O . PHE A 1 98 ? 1.230 0.885 10.907 1.00 89.44 98 PHE A O 1
ATOM 761 N N . GLU A 1 99 ? 0.591 -1.148 10.209 1.00 90.12 99 GLU A N 1
ATOM 762 C CA . GLU A 1 99 ? 1.606 -1.347 9.187 1.00 90.12 99 GLU A CA 1
ATOM 763 C C . GLU A 1 99 ? 0.973 -1.135 7.811 1.00 90.12 99 GLU A C 1
ATOM 765 O O . GLU A 1 99 ? -0.157 -1.557 7.560 1.00 90.12 99 GLU A O 1
ATOM 770 N N . LEU A 1 100 ? 1.695 -0.465 6.915 1.00 90.56 100 LEU A N 1
ATOM 771 C CA . LEU A 1 100 ? 1.225 -0.136 5.574 1.00 90.56 100 LEU A CA 1
ATOM 772 C C . LEU A 1 100 ? 2.349 -0.348 4.568 1.00 90.56 100 LEU A C 1
ATOM 774 O O . LEU A 1 100 ? 3.451 0.178 4.732 1.00 90.56 100 LEU A O 1
ATOM 778 N N . VAL A 1 101 ? 2.038 -1.075 3.499 1.00 91.25 101 VAL A N 1
ATOM 779 C CA . VAL A 1 101 ? 2.922 -1.292 2.356 1.00 91.25 101 VAL A CA 1
ATOM 780 C C . VAL A 1 101 ? 2.205 -0.818 1.098 1.00 91.25 101 VAL A C 1
ATOM 782 O O . VAL A 1 101 ? 1.099 -1.259 0.786 1.00 91.25 101 VAL A O 1
ATOM 785 N N . LEU A 1 102 ? 2.846 0.097 0.372 1.00 92.31 102 LEU A N 1
ATOM 786 C CA . LEU A 1 102 ? 2.314 0.700 -0.848 1.00 92.31 102 LEU A CA 1
ATOM 787 C C . LEU A 1 102 ? 3.085 0.176 -2.061 1.00 92.31 102 LEU A C 1
ATOM 789 O O . LEU A 1 102 ? 4.280 0.439 -2.214 1.00 92.31 102 LEU A O 1
ATOM 793 N N . GLY A 1 103 ? 2.395 -0.546 -2.939 1.00 91.31 103 GLY A N 1
ATOM 794 C CA . GLY A 1 103 ? 2.927 -1.027 -4.206 1.00 91.31 103 GLY A CA 1
ATOM 795 C C . GLY A 1 103 ? 2.609 -0.075 -5.356 1.00 91.31 103 GLY A C 1
ATOM 796 O O . GLY A 1 103 ? 1.453 0.270 -5.604 1.00 91.31 103 GLY A O 1
ATOM 797 N N . MET A 1 104 ? 3.629 0.292 -6.139 1.00 91.31 104 MET A N 1
ATOM 798 C CA . MET A 1 104 ? 3.470 1.095 -7.368 1.00 91.31 104 MET A CA 1
ATOM 799 C C . MET A 1 104 ? 2.595 0.414 -8.437 1.00 91.31 104 MET A C 1
ATOM 801 O O . MET A 1 104 ? 2.173 1.061 -9.391 1.00 91.31 104 MET A O 1
ATOM 805 N N . ASN A 1 105 ? 2.297 -0.876 -8.263 1.00 89.94 105 ASN A N 1
ATOM 806 C CA . ASN A 1 105 ? 1.379 -1.679 -9.068 1.00 89.94 105 ASN A CA 1
ATOM 807 C C . ASN A 1 105 ? -0.107 -1.500 -8.689 1.00 89.94 105 ASN A C 1
ATOM 809 O O . ASN A 1 105 ? -0.948 -2.251 -9.184 1.00 89.94 105 ASN A O 1
ATOM 813 N N . GLY A 1 106 ? -0.447 -0.552 -7.809 1.00 90.81 106 GLY A N 1
ATOM 814 C CA . GLY A 1 106 ? -1.835 -0.333 -7.388 1.00 90.81 106 GLY A CA 1
ATOM 815 C C . GLY A 1 106 ? -2.301 -1.282 -6.289 1.00 90.81 106 GLY A C 1
ATOM 816 O O . GLY A 1 106 ? -3.502 -1.390 -6.067 1.00 90.81 106 GLY A O 1
ATOM 817 N N . ARG A 1 107 ? -1.386 -1.996 -5.624 1.00 92.56 107 ARG A N 1
ATOM 818 C CA . ARG A 1 107 ? -1.717 -2.865 -4.490 1.00 92.56 107 ARG A CA 1
ATOM 819 C C . ARG A 1 107 ? -1.279 -2.221 -3.185 1.00 92.56 107 ARG A C 1
ATOM 821 O O . ARG A 1 107 ? -0.143 -1.763 -3.072 1.00 92.56 107 ARG A O 1
ATOM 828 N N . ILE A 1 108 ? -2.172 -2.217 -2.206 1.00 93.31 108 ILE A N 1
ATOM 829 C CA . ILE A 1 108 ? -1.889 -1.778 -0.842 1.00 93.31 108 ILE A CA 1
ATOM 830 C C . ILE A 1 108 ? -2.083 -2.968 0.080 1.00 93.31 108 ILE A C 1
ATOM 832 O O . ILE A 1 108 ? -3.103 -3.649 -0.001 1.00 93.31 108 ILE A O 1
ATOM 836 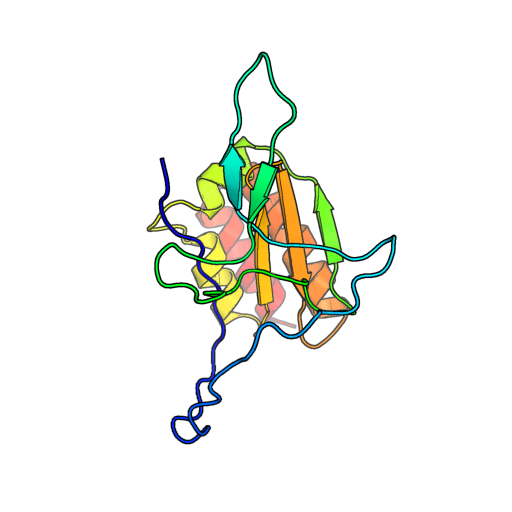N N . TRP A 1 109 ? -1.113 -3.194 0.959 1.00 93.81 109 TRP A N 1
ATOM 837 C CA . TRP A 1 109 ? -1.255 -4.112 2.079 1.00 93.81 109 TRP A CA 1
ATOM 838 C C . TRP A 1 109 ? -1.285 -3.320 3.381 1.00 93.81 109 TRP A C 1
ATOM 840 O O . TRP A 1 109 ? -0.465 -2.420 3.577 1.00 93.81 109 TRP A O 1
ATOM 850 N N . VAL A 1 110 ? -2.229 -3.641 4.258 1.00 93.81 110 VAL A N 1
ATOM 851 C CA . VAL A 1 110 ? -2.402 -2.973 5.549 1.00 93.81 110 VAL A CA 1
ATOM 852 C C . VAL A 1 110 ? -2.670 -3.981 6.653 1.00 93.81 110 VAL A C 1
ATOM 854 O O . VAL A 1 110 ? -3.407 -4.947 6.462 1.00 93.81 110 VAL A O 1
ATOM 857 N N . LYS A 1 111 ? -2.100 -3.738 7.830 1.00 91.25 111 LYS A N 1
ATOM 858 C CA . LYS A 1 111 ? -2.329 -4.551 9.022 1.00 91.25 111 LYS A CA 1
ATOM 859 C C . LYS A 1 111 ? -2.435 -3.664 10.251 1.00 91.25 111 LYS A C 1
ATOM 861 O O . LYS A 1 111 ? -1.500 -2.938 10.570 1.00 91.25 111 LYS A O 1
ATOM 866 N N . ALA A 1 112 ? -3.556 -3.735 10.955 1.00 91.19 112 ALA A N 1
ATOM 867 C CA . ALA A 1 112 ? -3.723 -3.114 12.266 1.00 91.19 112 ALA A CA 1
ATOM 868 C C . ALA A 1 112 ? -3.810 -4.181 13.367 1.00 91.19 112 ALA A C 1
ATOM 870 O O . ALA A 1 112 ? -3.745 -5.382 13.101 1.00 91.19 112 ALA A O 1
ATOM 871 N N . LYS A 1 113 ? -3.974 -3.748 14.623 1.00 90.38 113 LYS A N 1
ATOM 872 C CA . LYS A 1 113 ? -4.096 -4.663 15.769 1.00 90.38 113 LYS A CA 1
ATOM 873 C C . LYS A 1 113 ? -5.349 -5.540 15.685 1.00 90.38 113 LYS A C 1
ATOM 875 O O . LYS A 1 113 ? -5.316 -6.687 16.121 1.00 90.38 113 LYS A O 1
ATOM 880 N N . THR A 1 114 ? -6.451 -5.003 15.161 1.00 91.44 114 THR A N 1
ATOM 881 C CA . THR A 1 114 ? -7.7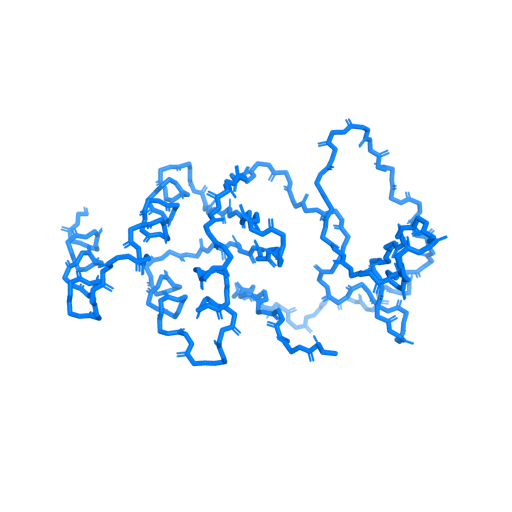10 -5.739 14.990 1.00 91.44 114 THR A CA 1
ATOM 882 C C . THR A 1 114 ? -8.176 -5.723 13.537 1.00 91.44 114 THR A C 1
ATOM 884 O O . THR A 1 114 ? -7.865 -4.809 12.765 1.00 91.44 114 THR A O 1
ATOM 887 N N . VAL A 1 115 ? -8.975 -6.727 13.163 1.00 92.31 115 VAL A N 1
ATOM 888 C CA . VAL A 1 115 ? -9.594 -6.799 11.829 1.00 92.31 115 VAL A CA 1
ATOM 889 C C . VAL A 1 115 ? -10.494 -5.586 11.589 1.00 92.31 115 VAL A C 1
ATOM 891 O O . VAL A 1 115 ? -10.430 -4.983 10.525 1.00 92.31 115 VAL A O 1
ATOM 894 N N . GLN A 1 116 ? -11.261 -5.159 12.597 1.00 91.44 116 GLN A N 1
ATOM 895 C CA . GLN A 1 116 ? -12.114 -3.970 12.500 1.00 91.44 116 GLN A CA 1
ATOM 896 C C . GLN A 1 116 ? -11.309 -2.702 12.189 1.00 91.44 116 GLN A C 1
ATOM 898 O O . GLN A 1 116 ? -11.662 -1.971 11.269 1.00 91.44 116 GLN A O 1
ATOM 903 N N . GLN A 1 117 ? -10.196 -2.470 12.893 1.00 90.94 117 GLN A N 1
ATOM 904 C CA . GLN A 1 117 ? -9.312 -1.331 12.614 1.00 90.94 117 GLN A CA 1
ATOM 905 C C . GLN A 1 117 ? -8.722 -1.409 11.206 1.00 90.94 117 GLN A C 1
ATOM 907 O O . GLN A 1 117 ? -8.677 -0.405 10.500 1.00 90.94 117 GLN A O 1
ATOM 912 N N . THR A 1 118 ? -8.318 -2.608 10.779 1.00 92.12 118 THR A N 1
ATOM 913 C CA . THR A 1 118 ? -7.786 -2.835 9.431 1.00 92.12 118 THR A CA 1
ATOM 914 C C . THR A 1 118 ? -8.827 -2.458 8.375 1.00 92.12 118 THR A C 1
ATOM 916 O O . THR A 1 118 ? -8.522 -1.677 7.479 1.00 92.12 118 THR A O 1
ATOM 919 N N . LEU A 1 119 ? -10.073 -2.918 8.521 1.00 92.25 119 LEU A N 1
ATOM 920 C CA . LEU A 1 119 ? -11.172 -2.595 7.602 1.00 92.25 119 LEU A CA 1
ATOM 921 C C . LEU A 1 119 ? -11.514 -1.099 7.588 1.00 92.25 119 LEU A C 1
ATOM 923 O O . LEU A 1 119 ? -11.743 -0.534 6.522 1.00 92.25 119 LEU A O 1
ATOM 927 N N . ILE A 1 120 ? -11.507 -0.440 8.750 1.00 90.81 120 ILE A N 1
ATOM 928 C CA . ILE A 1 120 ? -11.721 1.010 8.842 1.00 90.81 120 ILE A CA 1
ATOM 929 C C . ILE A 1 120 ? -10.648 1.759 8.039 1.00 90.81 120 ILE A C 1
ATOM 931 O O . ILE A 1 120 ? -10.979 2.638 7.244 1.00 90.81 120 ILE A O 1
ATOM 935 N N . ILE A 1 121 ? -9.374 1.382 8.190 1.00 90.56 121 ILE A N 1
ATOM 936 C CA . ILE A 1 121 ? -8.266 2.007 7.454 1.00 90.56 121 ILE A CA 1
ATOM 937 C C . ILE A 1 121 ? -8.403 1.773 5.944 1.00 90.56 121 ILE A C 1
ATOM 939 O O . ILE A 1 121 ? -8.230 2.716 5.175 1.00 90.56 121 ILE A O 1
ATOM 943 N N . VAL A 1 122 ? -8.742 0.551 5.517 1.00 92.31 122 VAL A N 1
ATOM 944 C CA . VAL A 1 122 ? -8.972 0.218 4.098 1.00 92.31 122 VAL A CA 1
ATOM 945 C C . VAL A 1 122 ? -10.058 1.112 3.502 1.00 92.31 122 VAL A C 1
ATOM 947 O O . VAL A 1 122 ? -9.810 1.789 2.507 1.00 92.31 122 VAL A O 1
ATOM 950 N N . ASN A 1 123 ? -11.219 1.187 4.156 1.00 90.81 123 ASN A N 1
ATOM 951 C CA . ASN A 1 123 ? -12.354 1.977 3.677 1.00 90.81 123 ASN A CA 1
ATOM 952 C C . ASN A 1 123 ? -12.006 3.467 3.557 1.00 90.81 123 ASN A C 1
ATOM 954 O O . ASN A 1 123 ? -12.394 4.130 2.596 1.00 90.81 123 ASN A O 1
ATOM 958 N N . ILE A 1 124 ? -11.247 4.004 4.519 1.00 89.00 124 ILE A N 1
ATOM 959 C CA . ILE A 1 124 ? -10.788 5.396 4.464 1.00 89.00 124 ILE A CA 1
ATOM 960 C C . ILE A 1 124 ? -9.814 5.596 3.305 1.00 89.00 124 ILE A C 1
ATOM 962 O O . ILE A 1 124 ? -9.933 6.587 2.584 1.00 89.00 124 ILE A O 1
ATOM 966 N N . LEU A 1 125 ? -8.854 4.686 3.118 1.00 90.06 125 LEU A N 1
ATOM 967 C CA . LEU A 1 125 ? -7.882 4.780 2.032 1.00 90.06 125 LEU A CA 1
ATOM 968 C C . LEU A 1 125 ? -8.578 4.789 0.669 1.00 90.06 125 LEU A C 1
ATOM 970 O O . LEU A 1 125 ? -8.255 5.648 -0.149 1.00 90.06 125 LEU A O 1
ATOM 974 N N . GLU A 1 126 ? -9.564 3.918 0.453 1.00 89.56 126 GLU A N 1
ATOM 975 C CA . GLU A 1 126 ? -10.364 3.903 -0.778 1.00 89.56 126 GLU A CA 1
ATOM 976 C C . GLU A 1 126 ? -11.177 5.197 -0.959 1.00 89.56 126 GLU A C 1
ATOM 978 O O . GLU A 1 126 ? -11.158 5.801 -2.032 1.00 89.56 126 GLU A O 1
ATOM 983 N N . ALA A 1 127 ? -11.824 5.697 0.099 1.00 87.31 127 ALA A N 1
ATOM 984 C CA . ALA A 1 127 ? -12.609 6.932 0.032 1.00 87.31 127 ALA A CA 1
ATOM 985 C C . ALA A 1 127 ? -11.750 8.194 -0.204 1.00 87.31 127 ALA A C 1
ATOM 987 O O . ALA A 1 127 ? -12.204 9.163 -0.820 1.00 87.31 127 ALA A O 1
ATOM 988 N N . CYS A 1 128 ? -10.486 8.190 0.236 1.00 84.88 128 CYS A N 1
ATOM 989 C CA . CYS A 1 128 ? -9.558 9.320 0.102 1.00 84.88 128 CYS A CA 1
ATOM 990 C C . CYS A 1 128 ? -9.195 9.681 -1.348 1.00 84.88 128 CYS A C 1
ATOM 992 O O . CYS A 1 128 ? -8.596 10.742 -1.592 1.00 84.88 128 CYS A O 1
ATOM 994 N N . GLU A 1 129 ? -9.529 8.821 -2.310 1.00 82.06 129 GLU A N 1
ATOM 995 C CA . GLU A 1 129 ? -9.388 9.127 -3.730 1.00 82.06 129 GLU A CA 1
ATOM 996 C C . GLU A 1 129 ? -10.287 10.301 -4.145 1.00 82.06 129 GLU A C 1
ATOM 998 O O . GLU A 1 129 ? -9.809 11.220 -4.813 1.00 82.06 129 GLU A O 1
ATOM 1003 N N . TYR A 1 130 ? -11.531 10.329 -3.656 1.00 82.69 130 TYR A N 1
ATOM 1004 C CA . TYR A 1 130 ? -12.561 11.293 -4.067 1.00 82.69 130 TYR A CA 1
ATOM 1005 C C . TYR A 1 130 ? -12.890 12.352 -3.004 1.00 82.69 130 TYR A C 1
ATOM 1007 O O . TYR A 1 130 ? -13.626 13.295 -3.283 1.00 82.69 130 TYR A O 1
ATOM 1015 N N . MET A 1 131 ? -12.349 12.225 -1.790 1.00 81.56 131 MET A N 1
ATOM 1016 C CA . MET A 1 131 ? -12.595 13.173 -0.700 1.00 81.56 131 MET A CA 1
ATOM 1017 C C . MET A 1 131 ? -11.689 14.409 -0.751 1.00 81.56 131 MET A C 1
ATOM 1019 O O . MET A 1 131 ? -10.477 14.323 -0.994 1.00 81.56 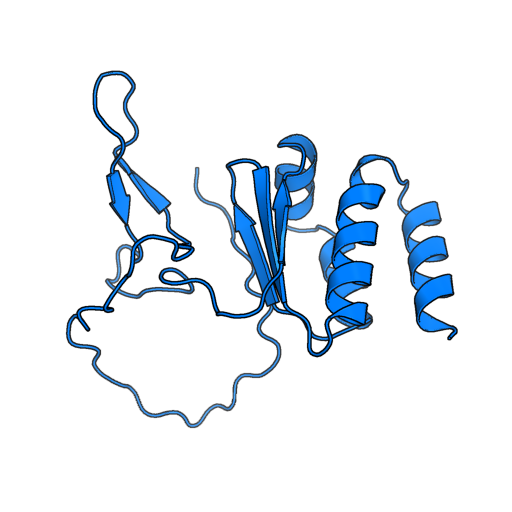131 MET A O 1
ATOM 1023 N N . THR A 1 132 ? -12.267 15.567 -0.419 1.00 83.25 132 THR A N 1
ATOM 1024 C CA . THR A 1 132 ? -11.506 16.787 -0.112 1.00 83.25 132 THR A CA 1
ATOM 1025 C C . THR A 1 132 ? -10.860 16.703 1.276 1.00 83.25 132 THR A C 1
ATOM 1027 O O . THR A 1 132 ? -11.225 15.867 2.106 1.00 83.25 132 THR A O 1
ATOM 1030 N N . ALA A 1 133 ? -9.883 17.573 1.556 1.00 79.50 133 ALA A N 1
ATOM 1031 C CA . ALA A 1 133 ? -9.190 17.588 2.848 1.00 79.50 133 ALA A CA 1
ATOM 1032 C C . ALA A 1 133 ? -10.145 17.827 4.035 1.00 79.50 133 ALA A C 1
ATOM 1034 O O . ALA A 1 133 ? -9.980 17.220 5.091 1.00 79.50 133 ALA A O 1
ATOM 1035 N N . GLU A 1 134 ? -11.171 18.664 3.858 1.00 82.12 134 GLU A N 1
ATOM 1036 C CA . GLU A 1 134 ? -12.167 18.935 4.902 1.00 82.12 134 GLU A CA 1
ATOM 1037 C C . GLU A 1 134 ? -13.080 17.734 5.157 1.00 82.12 134 GLU A C 1
ATOM 1039 O O . GLU A 1 134 ? -13.269 17.336 6.307 1.00 82.12 134 GLU A O 1
ATOM 1044 N N . GLN A 1 135 ? -13.587 17.105 4.091 1.00 83.94 135 GLN A N 1
ATOM 1045 C CA . GLN A 1 135 ? -14.411 15.897 4.195 1.00 83.94 135 GLN A CA 1
ATOM 1046 C C . GLN A 1 135 ? -13.645 14.754 4.857 1.00 83.94 135 GLN A C 1
ATOM 1048 O O . GLN A 1 135 ? -14.203 14.040 5.688 1.00 83.94 135 GLN A O 1
ATOM 1053 N N . ARG A 1 136 ? -12.354 14.612 4.536 1.00 82.88 136 ARG A N 1
ATOM 1054 C CA . ARG A 1 136 ? -11.477 13.616 5.152 1.00 82.88 136 ARG A CA 1
ATOM 1055 C C . ARG A 1 136 ? -11.351 13.847 6.654 1.00 82.88 136 ARG A C 1
ATOM 1057 O O . ARG A 1 136 ? -11.621 12.931 7.423 1.00 82.88 136 ARG A O 1
ATOM 1064 N N . LYS A 1 137 ? -11.032 15.072 7.085 1.00 82.06 137 LYS A N 1
ATOM 1065 C CA . LYS A 1 137 ? -10.940 15.408 8.516 1.00 82.06 137 LYS A CA 1
ATOM 1066 C C . LYS A 1 137 ? -12.251 15.144 9.250 1.00 82.06 137 LYS A C 1
ATOM 1068 O O . LYS A 1 137 ? -12.226 14.561 10.328 1.00 82.06 137 LYS A O 1
ATOM 1073 N N . GLN A 1 138 ? -13.390 15.504 8.655 1.00 83.50 138 GLN A N 1
ATOM 1074 C CA . GLN A 1 138 ? -14.707 15.213 9.229 1.00 83.50 138 GLN A CA 1
ATOM 1075 C C . GLN A 1 138 ? -14.985 13.706 9.324 1.00 83.50 138 GLN A C 1
ATOM 1077 O O . GLN A 1 138 ? -15.499 13.247 10.342 1.00 83.50 138 GLN A O 1
ATOM 1082 N N . ALA A 1 139 ? -14.645 12.928 8.293 1.00 82.69 139 ALA A N 1
ATOM 1083 C CA . ALA A 1 139 ? -14.808 11.476 8.300 1.00 82.69 139 ALA A CA 1
ATOM 1084 C C . ALA A 1 139 ? -13.941 10.814 9.382 1.00 82.69 139 ALA A C 1
ATOM 1086 O O . ALA A 1 139 ? -14.426 9.951 10.110 1.00 82.69 139 ALA A O 1
ATOM 1087 N N . LEU A 1 140 ? -12.695 11.268 9.542 1.00 81.31 140 LEU A N 1
ATOM 1088 C CA . LEU A 1 140 ? -11.793 10.771 10.580 1.00 81.31 140 LEU A CA 1
ATOM 1089 C C . LEU A 1 140 ? -12.262 11.147 11.991 1.00 81.31 140 LEU A C 1
ATOM 1091 O O . LEU A 1 140 ? -12.247 10.294 12.873 1.00 81.31 140 LEU A O 1
ATOM 1095 N N . ALA A 1 141 ? -12.753 12.374 12.196 1.00 80.62 141 ALA A N 1
ATOM 1096 C CA . ALA A 1 141 ? -13.297 12.808 13.488 1.00 80.62 141 ALA A CA 1
ATOM 1097 C C . ALA A 1 141 ? -14.528 11.992 13.918 1.00 80.62 141 ALA A C 1
ATOM 1099 O O . ALA A 1 141 ? -14.696 11.696 15.098 1.00 80.62 141 ALA A O 1
ATOM 1100 N N . LYS A 1 142 ? -15.385 11.592 12.968 1.00 81.12 142 LYS A N 1
ATOM 1101 C CA . LYS A 1 142 ? -16.530 10.715 13.264 1.00 81.12 142 LYS A CA 1
ATOM 1102 C C . LYS A 1 142 ? -16.092 9.330 13.737 1.00 81.12 142 LYS A C 1
ATOM 1104 O O . LYS A 1 142 ? -16.768 8.734 14.564 1.00 81.12 142 LYS A O 1
ATOM 1109 N N . LEU A 1 143 ? -14.974 8.827 13.218 1.00 74.81 143 LEU A N 1
ATOM 1110 C CA . LEU A 1 143 ? -14.448 7.505 13.558 1.00 74.81 143 LEU A CA 1
ATOM 1111 C C . LEU A 1 143 ? -13.664 7.495 14.876 1.00 74.81 143 LEU A C 1
ATOM 1113 O O . LEU A 1 143 ? -13.604 6.455 15.519 1.00 74.81 143 LEU A O 1
ATOM 1117 N N . SER A 1 144 ? -13.101 8.632 15.302 1.00 68.56 144 SER A N 1
ATOM 1118 C CA . SER A 1 144 ? -12.451 8.758 16.615 1.00 68.56 144 SER A CA 1
ATOM 1119 C C . SER A 1 144 ? -13.426 8.971 17.779 1.00 68.56 144 SER A C 1
ATOM 1121 O O . SER A 1 144 ? -12.997 8.959 18.926 1.00 68.56 144 SER A O 1
ATOM 1123 N N . GLY A 1 145 ? -14.701 9.260 17.495 1.00 59.44 145 GLY A N 1
ATOM 1124 C CA . GLY A 1 145 ? -15.722 9.621 18.489 1.00 59.44 145 GLY A CA 1
ATOM 1125 C C . GLY A 1 145 ? -16.581 8.466 19.016 1.00 59.44 145 GLY A C 1
ATOM 1126 O O . GLY A 1 145 ? -17.531 8.738 19.747 1.00 59.44 145 GLY A O 1
ATOM 1127 N N . ASN A 1 146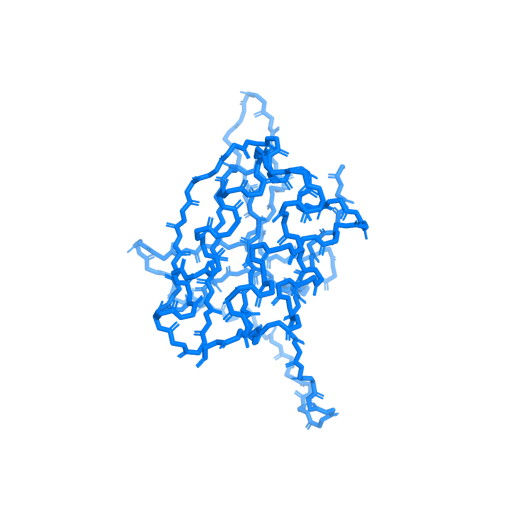 ? -16.271 7.221 18.644 1.00 43.41 146 ASN A N 1
ATOM 1128 C CA . ASN A 1 146 ? -16.900 5.990 19.148 1.00 43.41 146 ASN A CA 1
ATOM 1129 C C . ASN A 1 146 ? -15.912 5.195 20.004 1.00 43.41 146 ASN A C 1
ATOM 1131 O O . ASN A 1 146 ? -16.390 4.468 20.901 1.00 43.41 146 ASN A O 1
#

Sequence (146 aa):
MLKHLRLLSTGRNPLAPRRQQTPAQTAQQVGDLIYGQFLVANKDMEPEMVCIDSSGRSSGMGLIGQDGFLFKVSLGLIRKLLAPKCEIIQELSQLYPFELVLGMNGRIWVKAKTVQQTLIIVNILEACEYMTAEQRKQALAKLSGN

InterPro domains:
  IPR004088 K Homology domain, type 1 [PF15985] (68-116)
  IPR012340 Nucleic acid-binding, OB-fold [G3DSA:2.40.50.140] (18-62)
  IPR026699 Exosome complex RNA-binding protein 1/RRP40/RRP4 [PTHR21321] (19-143)
  IPR036612 K Homology domain, type 1 superfamily [G3DSA:3.30.1370.10] (63-145)
  IPR036612 K Homology domain, type 1 superfamily [SSF54791] (67-142)
  IPR049469 Exosome complex component RRP40, type I KH domain [cd22526] (67-144)

Secondary structure (DSSP, 8-state):
-------------TT--------------TT--EE-EEEE--TTS--EEESS-TTS--TT-EEPPTT-EEEE--HHHHHHHTSTT-HHHHHHHHH--EEEEE-TTSEEEEEESSHHHHHHHHHHHHHTTT--HHHHHHHHHHHHT-

Organism: NCBI:txid1758121